Protein AF-A0A4Y8ZMU9-F1 (afdb_monomer_lite)

Structure (mmCIF, N/CA/C/O backbone):
data_AF-A0A4Y8ZMU9-F1
#
_entry.id   AF-A0A4Y8ZMU9-F1
#
loop_
_atom_site.group_PDB
_atom_site.id
_atom_site.type_symbol
_atom_site.label_atom_id
_atom_site.label_alt_id
_atom_site.label_comp_id
_atom_site.label_asym_id
_atom_site.label_entity_id
_atom_site.label_seq_id
_atom_site.pdbx_PDB_ins_code
_atom_site.Cartn_x
_atom_site.Cartn_y
_atom_site.Cartn_z
_atom_site.occupancy
_atom_site.B_iso_or_equiv
_atom_site.auth_seq_id
_atom_site.auth_comp_id
_atom_site.auth_asym_id
_atom_site.auth_atom_id
_atom_site.pdbx_PDB_model_num
ATOM 1 N N . MET A 1 1 ? -2.006 6.358 13.082 1.00 71.56 1 MET A N 1
ATOM 2 C CA . MET A 1 1 ? -2.658 7.520 12.440 1.00 71.56 1 MET A CA 1
ATOM 3 C C . MET A 1 1 ? -4.134 7.244 12.515 1.00 71.56 1 MET A C 1
ATOM 5 O O . MET A 1 1 ? -4.512 6.147 12.134 1.00 71.56 1 MET A O 1
ATOM 9 N N . ASP A 1 2 ? -4.913 8.177 13.036 1.00 79.88 2 ASP A N 1
ATOM 10 C CA . ASP A 1 2 ? -6.347 7.968 13.187 1.00 79.88 2 ASP A CA 1
ATOM 11 C C . ASP A 1 2 ? -7.083 8.444 11.928 1.00 79.88 2 ASP A C 1
ATOM 13 O O . ASP A 1 2 ? -6.727 9.485 11.361 1.00 79.88 2 ASP A O 1
ATOM 17 N N . LEU A 1 3 ? -8.022 7.644 11.425 1.00 89.69 3 LEU A N 1
ATOM 18 C CA . LEU A 1 3 ? -8.687 7.859 10.138 1.00 89.69 3 LEU A CA 1
ATOM 19 C C . LEU A 1 3 ? -10.191 7.607 10.279 1.00 89.69 3 LEU A C 1
ATOM 21 O O . LEU A 1 3 ? -10.591 6.692 10.990 1.00 89.69 3 LEU A O 1
ATOM 25 N N . PRO A 1 4 ? -11.032 8.397 9.590 1.00 89.44 4 PRO A N 1
ATOM 26 C CA . PRO A 1 4 ? -12.466 8.462 9.873 1.00 89.44 4 PRO A CA 1
ATOM 27 C C . PRO A 1 4 ? -13.219 7.160 9.580 1.00 89.44 4 PRO A C 1
ATOM 29 O O . PRO A 1 4 ? -14.270 6.918 10.164 1.00 89.44 4 PRO A O 1
ATOM 32 N N . ASP A 1 5 ? -12.705 6.341 8.662 1.00 92.75 5 ASP A N 1
ATOM 33 C CA . ASP A 1 5 ? -13.281 5.053 8.302 1.00 92.75 5 ASP A CA 1
ATOM 34 C C . ASP A 1 5 ? -12.234 4.133 7.645 1.00 92.75 5 ASP A C 1
ATOM 36 O O . ASP A 1 5 ? -11.119 4.539 7.289 1.00 92.75 5 ASP A O 1
ATOM 40 N N . LEU A 1 6 ? -12.618 2.869 7.453 1.00 92.94 6 LEU A N 1
ATOM 41 C CA . LEU A 1 6 ? -11.771 1.853 6.831 1.00 92.94 6 LEU A CA 1
ATOM 42 C C . LEU A 1 6 ? -11.424 2.180 5.367 1.00 92.94 6 LEU A C 1
ATOM 44 O O . LEU A 1 6 ? -10.360 1.790 4.888 1.00 92.94 6 LEU A O 1
ATOM 48 N N . ALA A 1 7 ? -12.276 2.906 4.639 1.00 95.75 7 ALA A N 1
ATOM 49 C CA . ALA A 1 7 ? -12.000 3.278 3.254 1.00 95.75 7 ALA A CA 1
ATOM 50 C C . ALA A 1 7 ? -10.906 4.358 3.171 1.00 95.75 7 ALA A C 1
ATOM 52 O O . ALA A 1 7 ? -10.002 4.262 2.334 1.00 95.75 7 ALA A O 1
ATOM 53 N N . ALA A 1 8 ? -10.934 5.342 4.070 1.00 95.88 8 ALA A N 1
ATOM 54 C CA . ALA A 1 8 ? -9.884 6.334 4.254 1.00 95.88 8 ALA A CA 1
ATOM 55 C C . ALA A 1 8 ? -8.578 5.670 4.710 1.00 95.88 8 ALA A C 1
ATOM 57 O O . ALA A 1 8 ? -7.518 5.971 4.152 1.00 95.88 8 ALA A O 1
ATOM 58 N N . ALA A 1 9 ? -8.657 4.709 5.640 1.00 96.19 9 ALA A N 1
ATOM 59 C CA . ALA A 1 9 ? -7.525 3.878 6.051 1.00 96.19 9 ALA A CA 1
ATOM 60 C C . ALA A 1 9 ? -6.909 3.114 4.880 1.00 96.19 9 ALA A C 1
ATOM 62 O O . ALA A 1 9 ? -5.703 3.210 4.644 1.00 96.19 9 ALA A O 1
ATOM 63 N N . ARG A 1 10 ? -7.736 2.454 4.068 1.00 96.38 10 ARG A N 1
ATOM 64 C CA . ARG A 1 10 ? -7.286 1.746 2.869 1.00 96.38 10 ARG A CA 1
ATOM 65 C C . ARG A 1 10 ? -6.626 2.684 1.865 1.00 96.38 10 ARG A C 1
ATOM 67 O O . ARG A 1 10 ? -5.553 2.371 1.356 1.00 96.38 10 ARG A O 1
ATOM 74 N N . LYS A 1 11 ? -7.221 3.848 1.584 1.00 96.75 11 LYS A N 1
ATOM 75 C CA . LYS A 1 11 ? -6.626 4.840 0.674 1.00 96.75 11 LYS A CA 1
ATOM 76 C C . LYS A 1 11 ? -5.254 5.290 1.176 1.00 96.75 11 LYS A C 1
ATOM 78 O O . LYS A 1 11 ? -4.303 5.318 0.396 1.00 96.75 11 LYS A O 1
ATOM 83 N N . LYS A 1 12 ? -5.139 5.587 2.473 1.00 96.69 12 LYS A N 1
ATOM 84 C CA . LYS A 1 12 ? -3.876 6.016 3.075 1.00 96.69 12 LYS A CA 1
ATOM 85 C C . LYS A 1 12 ? -2.819 4.913 3.058 1.00 96.69 12 LYS A C 1
ATOM 87 O O . LYS A 1 12 ? -1.661 5.202 2.766 1.00 96.69 12 LYS A O 1
ATOM 92 N N . ALA A 1 13 ? -3.211 3.665 3.309 1.00 96.38 13 ALA A N 1
ATOM 93 C CA . ALA A 1 13 ? -2.329 2.508 3.196 1.00 96.38 13 ALA A CA 1
ATOM 94 C C . ALA A 1 13 ? -1.789 2.362 1.765 1.00 96.38 13 ALA A C 1
ATOM 96 O O . ALA A 1 13 ? -0.581 2.275 1.579 1.00 96.38 13 ALA A O 1
ATOM 97 N N . ILE A 1 14 ? -2.651 2.447 0.745 1.00 97.50 14 ILE A N 1
ATOM 98 C CA . ILE A 1 14 ? -2.234 2.385 -0.667 1.00 97.50 14 ILE A CA 1
ATOM 99 C C . ILE A 1 14 ? -1.255 3.516 -1.021 1.00 97.50 14 ILE A C 1
ATOM 101 O O . ILE A 1 14 ? -0.266 3.279 -1.715 1.00 97.50 14 ILE A O 1
ATOM 105 N N . GLU A 1 15 ? -1.498 4.742 -0.548 1.00 97.00 15 GLU A N 1
ATOM 106 C CA . GLU A 1 15 ? -0.556 5.860 -0.711 1.00 97.00 15 GLU A CA 1
ATOM 107 C C . GLU A 1 15 ? 0.796 5.571 -0.038 1.00 97.00 15 GLU A C 1
ATOM 109 O O . GLU A 1 15 ? 1.844 5.805 -0.641 1.00 97.00 15 GLU A O 1
ATOM 114 N N . GLY A 1 16 ? 0.774 5.021 1.179 1.00 95.38 16 GLY A N 1
ATOM 115 C CA . GLY A 1 16 ? 1.969 4.624 1.922 1.00 95.38 16 GLY A CA 1
ATOM 116 C C . GLY A 1 16 ? 2.784 3.554 1.198 1.00 95.38 16 GLY A C 1
ATOM 117 O O . GLY A 1 16 ? 3.978 3.753 0.977 1.00 95.38 16 GLY A O 1
ATOM 118 N N . VAL A 1 17 ? 2.134 2.476 0.743 1.00 96.44 17 VAL A N 1
ATOM 119 C CA . VAL A 1 17 ? 2.781 1.421 -0.053 1.00 96.44 17 VAL A CA 1
ATOM 120 C C . VAL A 1 17 ? 3.448 2.025 -1.283 1.00 96.44 17 VAL A C 1
ATOM 122 O O . VAL A 1 17 ? 4.622 1.778 -1.527 1.00 96.44 17 VAL A O 1
ATOM 125 N N . ARG A 1 18 ? 2.743 2.868 -2.047 1.00 96.19 18 ARG A N 1
ATOM 126 C CA . ARG A 1 18 ? 3.317 3.497 -3.249 1.00 96.19 18 ARG A CA 1
ATOM 127 C C . ARG A 1 18 ? 4.541 4.348 -2.936 1.00 96.19 18 ARG A C 1
ATOM 129 O O . ARG A 1 18 ? 5.493 4.326 -3.712 1.00 96.19 18 ARG A O 1
ATOM 136 N N . SER A 1 19 ? 4.531 5.064 -1.812 1.00 95.56 19 SER A N 1
ATOM 137 C CA . SER A 1 19 ? 5.699 5.815 -1.350 1.00 95.56 19 SER A CA 1
ATOM 138 C C . SER A 1 19 ? 6.876 4.880 -1.068 1.00 95.56 19 SER A C 1
ATOM 140 O O . SER A 1 19 ? 7.963 5.116 -1.588 1.00 95.56 19 SER A O 1
ATOM 142 N N . MET A 1 20 ? 6.653 3.793 -0.323 1.00 93.81 20 MET A N 1
ATOM 143 C CA . MET A 1 20 ? 7.692 2.802 -0.011 1.00 93.81 20 MET A CA 1
ATOM 144 C C . MET A 1 20 ? 8.261 2.153 -1.278 1.00 93.81 20 MET A C 1
ATOM 146 O O . MET A 1 20 ? 9.471 2.163 -1.492 1.00 93.81 20 MET A O 1
ATOM 150 N N . LEU A 1 21 ? 7.389 1.668 -2.167 1.00 94.62 21 LEU A N 1
ATOM 151 C CA . LEU A 1 21 ? 7.792 1.060 -3.435 1.00 94.62 21 LEU A CA 1
ATOM 152 C C . LEU A 1 21 ? 8.577 2.040 -4.320 1.00 94.62 21 LEU A C 1
ATOM 154 O O . LEU A 1 21 ? 9.489 1.630 -5.032 1.00 94.62 21 LEU A O 1
ATOM 158 N N . SER A 1 22 ? 8.255 3.339 -4.281 1.00 94.56 22 SER A N 1
ATOM 159 C CA . SER A 1 22 ? 8.992 4.349 -5.050 1.00 94.56 22 SER A CA 1
ATOM 160 C C . SER A 1 22 ? 10.449 4.497 -4.610 1.00 94.56 22 SER A C 1
ATOM 162 O O . SER A 1 22 ? 11.311 4.785 -5.441 1.00 94.56 22 SER A O 1
ATOM 164 N N . ASP A 1 23 ? 10.736 4.271 -3.329 1.00 93.25 23 ASP A N 1
ATOM 165 C CA . ASP A 1 23 ? 12.098 4.285 -2.805 1.00 93.25 23 ASP A CA 1
ATOM 166 C C . ASP A 1 23 ? 12.828 2.982 -3.133 1.00 93.25 23 ASP A C 1
ATOM 168 O O . ASP A 1 23 ? 13.977 3.020 -3.571 1.00 93.25 23 ASP A O 1
ATOM 172 N N . GLU A 1 24 ? 12.143 1.842 -3.044 1.00 92.62 24 GLU A N 1
ATOM 173 C CA . GLU A 1 24 ? 12.682 0.545 -3.463 1.00 92.62 24 GLU A CA 1
ATOM 174 C C . GLU A 1 24 ? 13.068 0.520 -4.947 1.00 92.62 24 GLU A C 1
ATOM 176 O O . GLU A 1 24 ? 14.161 0.069 -5.299 1.00 92.62 24 GLU A O 1
ATOM 181 N N . ILE A 1 25 ? 12.238 1.103 -5.820 1.00 93.81 25 ILE A N 1
ATOM 182 C CA . ILE A 1 25 ? 12.532 1.239 -7.255 1.00 93.81 25 ILE A CA 1
ATOM 183 C C . ILE A 1 25 ? 13.893 1.901 -7.487 1.00 93.81 25 ILE A C 1
ATOM 185 O O . ILE A 1 25 ? 14.643 1.460 -8.359 1.00 93.81 25 ILE A O 1
ATOM 189 N N . LYS A 1 26 ? 14.252 2.920 -6.695 1.00 95.12 26 LYS A N 1
ATOM 190 C CA . LYS A 1 26 ? 15.544 3.620 -6.825 1.00 95.12 26 LYS A CA 1
ATOM 191 C C . LYS A 1 26 ? 16.733 2.708 -6.515 1.00 95.12 26 LYS A C 1
ATOM 193 O O . LYS A 1 26 ? 17.832 2.965 -6.992 1.00 95.12 26 LYS A O 1
ATOM 198 N N . THR A 1 27 ? 16.516 1.643 -5.745 1.00 94.25 27 THR A N 1
ATOM 199 C CA . THR A 1 27 ? 17.536 0.637 -5.412 1.00 94.25 27 THR A CA 1
ATOM 200 C C . THR A 1 27 ? 17.625 -0.499 -6.437 1.00 94.25 27 THR A C 1
ATOM 202 O O . THR A 1 27 ? 18.539 -1.317 -6.367 1.00 94.25 27 THR A O 1
ATOM 205 N N . GLY A 1 28 ? 16.703 -0.555 -7.407 1.00 93.81 28 GLY A N 1
ATOM 206 C CA . GLY A 1 28 ? 16.678 -1.572 -8.461 1.00 93.81 28 GLY A CA 1
ATOM 207 C C . GLY A 1 28 ? 16.037 -2.905 -8.062 1.00 93.81 28 GLY A C 1
ATOM 208 O O . GLY A 1 28 ? 16.016 -3.827 -8.877 1.00 93.81 28 GLY A O 1
ATOM 209 N N . ARG A 1 29 ? 15.485 -3.024 -6.847 1.00 92.06 29 ARG A N 1
ATOM 210 C CA . ARG A 1 29 ? 14.736 -4.201 -6.385 1.00 92.06 29 ARG A CA 1
ATOM 211 C C . ARG A 1 29 ? 13.420 -3.758 -5.763 1.00 92.06 29 ARG A C 1
ATOM 213 O O . ARG A 1 29 ? 13.436 -2.909 -4.887 1.00 92.06 29 ARG A O 1
ATOM 220 N N . ILE A 1 30 ? 12.320 -4.370 -6.192 1.00 91.94 30 ILE A N 1
ATOM 221 C CA . ILE A 1 30 ? 10.987 -4.192 -5.608 1.00 91.94 30 ILE A CA 1
ATOM 222 C C . ILE A 1 30 ? 10.599 -5.492 -4.914 1.00 91.94 30 ILE A C 1
ATOM 224 O O . ILE A 1 30 ? 10.710 -6.559 -5.526 1.00 91.94 30 ILE A O 1
ATOM 228 N N . ASP A 1 31 ? 10.124 -5.404 -3.677 1.00 90.25 31 ASP A N 1
ATOM 229 C CA . ASP A 1 31 ? 9.571 -6.535 -2.940 1.00 90.25 31 ASP A CA 1
ATOM 230 C C . ASP A 1 31 ? 8.055 -6.392 -2.763 1.00 90.25 31 ASP A C 1
ATOM 232 O O . ASP A 1 31 ? 7.571 -5.583 -1.975 1.00 90.25 31 ASP A O 1
ATOM 236 N N . LEU A 1 32 ? 7.277 -7.178 -3.510 1.00 93.69 32 LEU A N 1
ATOM 237 C CA . LEU A 1 32 ? 5.811 -7.138 -3.434 1.00 93.69 32 LEU A CA 1
ATOM 238 C C . LEU A 1 32 ? 5.226 -8.097 -2.387 1.00 93.69 32 LEU A C 1
ATOM 240 O O . LEU A 1 32 ? 4.009 -8.129 -2.230 1.00 93.69 32 LEU A O 1
ATOM 244 N N . ALA A 1 33 ? 6.054 -8.855 -1.657 1.00 93.06 33 ALA A N 1
ATOM 245 C CA . ALA A 1 33 ? 5.577 -9.778 -0.622 1.00 93.06 33 ALA A CA 1
ATOM 246 C C . ALA A 1 33 ? 5.152 -9.069 0.684 1.00 93.06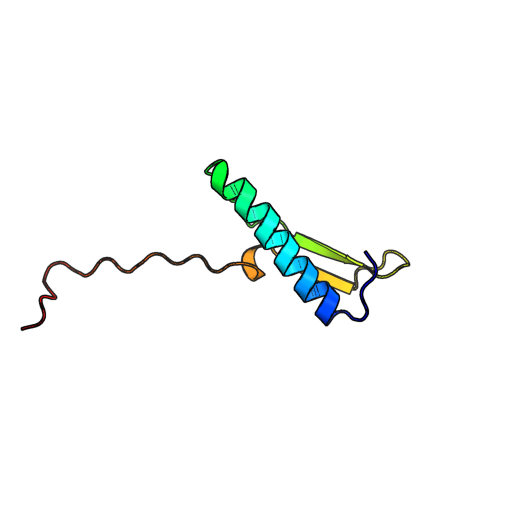 33 ALA A C 1
ATOM 248 O O . ALA A 1 33 ? 4.663 -9.712 1.614 1.00 93.06 33 ALA A O 1
ATOM 249 N N . GLY A 1 34 ? 5.351 -7.749 0.770 1.00 92.88 34 GLY A N 1
ATOM 250 C CA . GLY A 1 34 ? 4.947 -6.927 1.906 1.00 92.88 34 GLY A CA 1
ATOM 251 C C . GLY A 1 34 ? 3.438 -6.682 1.989 1.00 92.88 34 GLY A C 1
ATOM 252 O O . GLY A 1 34 ? 2.694 -6.816 1.014 1.00 92.88 34 GLY A O 1
ATOM 253 N N . ARG A 1 35 ? 2.986 -6.267 3.176 1.00 96.00 35 ARG A N 1
ATOM 254 C CA . ARG A 1 35 ? 1.610 -5.826 3.438 1.00 96.00 35 ARG A CA 1
ATOM 255 C C . ARG A 1 35 ? 1.579 -4.719 4.487 1.00 96.00 35 ARG A C 1
ATOM 257 O O . ARG A 1 35 ? 2.490 -4.617 5.305 1.00 96.00 35 ARG A O 1
ATOM 264 N N . ILE A 1 36 ? 0.530 -3.901 4.459 1.00 95.62 36 ILE A N 1
ATOM 265 C CA . ILE A 1 36 ? 0.187 -2.976 5.545 1.00 95.62 36 ILE A CA 1
ATOM 266 C C . ILE A 1 36 ? -0.995 -3.553 6.317 1.00 95.62 36 ILE A C 1
ATOM 268 O O . ILE A 1 36 ? -2.016 -3.891 5.721 1.00 95.62 36 ILE A O 1
ATOM 272 N N . GLU A 1 37 ? -0.863 -3.617 7.636 1.00 96.62 37 GLU A N 1
ATOM 273 C CA . GLU A 1 37 ? -1.939 -3.989 8.551 1.00 96.62 37 GLU A CA 1
ATOM 274 C C . GLU A 1 37 ? -2.693 -2.723 8.987 1.00 96.62 37 GLU A C 1
ATOM 276 O O . GLU A 1 37 ? -2.090 -1.720 9.377 1.00 96.62 37 GLU A O 1
ATOM 281 N N . ILE A 1 38 ? -4.021 -2.752 8.883 1.00 95.69 38 ILE A N 1
ATOM 282 C CA . ILE A 1 38 ? -4.916 -1.717 9.401 1.00 95.69 38 ILE A CA 1
ATOM 283 C C . ILE A 1 38 ? -5.549 -2.277 10.666 1.00 95.69 38 ILE A C 1
ATOM 285 O O . ILE A 1 38 ? -6.263 -3.278 10.604 1.00 95.69 38 ILE A O 1
ATOM 289 N N . THR A 1 39 ? -5.310 -1.620 11.796 1.00 95.94 39 THR A N 1
ATOM 290 C CA . THR A 1 39 ? -5.854 -2.016 13.097 1.00 95.94 39 THR A CA 1
ATOM 291 C C . THR A 1 39 ? -6.806 -0.961 13.648 1.00 95.94 39 THR A C 1
ATOM 293 O O . THR A 1 39 ? -6.706 0.213 13.287 1.00 95.94 39 THR A O 1
ATOM 296 N N . ASP A 1 40 ? -7.708 -1.365 14.539 1.00 93.81 40 ASP A N 1
ATOM 297 C CA . ASP A 1 40 ? -8.438 -0.426 15.393 1.00 93.81 40 ASP A CA 1
ATOM 298 C C . ASP A 1 40 ? -7.553 0.107 16.540 1.00 93.81 40 ASP A C 1
ATOM 300 O O . ASP A 1 40 ? -6.375 -0.247 16.669 1.00 93.81 40 ASP A O 1
ATOM 304 N N . GLU A 1 41 ? -8.124 0.963 17.391 1.00 91.25 41 GLU A N 1
ATOM 305 C CA . GLU A 1 41 ? -7.440 1.540 18.560 1.00 91.25 41 GLU A CA 1
ATOM 306 C C . GLU A 1 41 ? -7.021 0.496 19.608 1.00 91.25 41 GLU A C 1
ATOM 308 O O . GLU A 1 41 ? -6.089 0.725 20.376 1.00 91.25 41 GLU A O 1
ATOM 313 N N . SER A 1 42 ? -7.697 -0.654 19.643 1.00 94.38 42 SER A N 1
ATOM 314 C CA . SER A 1 42 ? -7.385 -1.769 20.542 1.00 94.38 42 SER A CA 1
ATOM 315 C C . SER A 1 42 ? -6.319 -2.706 19.960 1.00 94.38 42 SER A C 1
ATOM 317 O O . SER A 1 42 ? -5.924 -3.666 20.621 1.00 94.38 42 SER A O 1
ATOM 319 N N . GLY A 1 43 ? -5.838 -2.434 18.741 1.00 93.3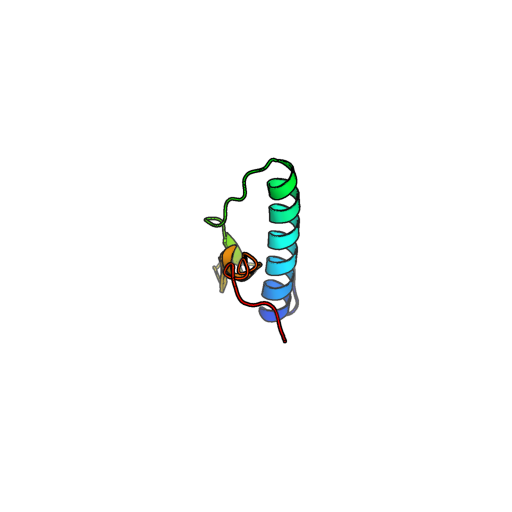8 43 GLY A N 1
ATOM 320 C CA . GLY A 1 43 ? -4.872 -3.264 18.028 1.00 93.38 43 GLY A CA 1
ATOM 321 C C . GLY A 1 43 ? -5.498 -4.454 17.300 1.00 93.38 43 GLY A C 1
ATOM 322 O O . GLY A 1 43 ? -4.764 -5.311 16.809 1.00 93.38 43 GLY A O 1
ATOM 323 N N . ASN A 1 44 ? -6.829 -4.531 17.198 1.00 96.31 44 ASN A N 1
ATOM 324 C CA . ASN A 1 44 ? -7.474 -5.595 16.438 1.00 96.31 44 ASN A CA 1
ATOM 325 C C . ASN A 1 44 ? -7.288 -5.345 14.945 1.00 96.31 44 ASN A C 1
ATOM 327 O O . ASN A 1 44 ? -7.555 -4.250 14.452 1.00 96.31 44 ASN A O 1
ATOM 331 N N . LEU A 1 45 ? -6.873 -6.378 14.218 1.00 96.75 45 LEU A N 1
ATOM 332 C CA . LEU A 1 45 ? -6.723 -6.325 12.770 1.00 96.75 45 LEU A CA 1
ATOM 333 C C . LEU A 1 45 ? -8.092 -6.161 12.094 1.00 96.75 45 LEU A C 1
ATOM 335 O O . LEU A 1 45 ? -8.955 -7.031 12.197 1.00 96.75 45 LEU A O 1
ATOM 339 N N . LEU A 1 46 ? -8.273 -5.053 11.378 1.00 96.38 46 LEU A N 1
ATOM 340 C CA . LEU A 1 46 ? -9.466 -4.762 10.583 1.00 96.38 46 LEU A CA 1
ATOM 341 C C . LEU A 1 46 ? -9.290 -5.188 9.123 1.00 96.38 46 LEU A C 1
ATOM 343 O O . LEU A 1 46 ? -10.244 -5.649 8.497 1.00 96.38 46 LEU A O 1
ATOM 347 N N . ALA A 1 47 ? -8.089 -5.002 8.567 1.00 96.00 47 ALA A N 1
ATOM 348 C CA . ALA A 1 47 ? -7.769 -5.370 7.191 1.00 96.00 47 ALA A CA 1
ATOM 349 C C . ALA A 1 47 ? -6.256 -5.481 6.958 1.00 96.00 47 ALA A C 1
ATOM 351 O O . ALA A 1 47 ? -5.462 -4.834 7.638 1.00 96.00 47 ALA A O 1
ATOM 352 N N . GLU A 1 48 ? -5.875 -6.226 5.923 1.00 97.06 48 GLU A N 1
ATOM 353 C CA . GLU A 1 48 ? -4.517 -6.245 5.378 1.00 97.06 48 GLU A CA 1
ATOM 354 C C . GLU A 1 48 ? -4.534 -5.761 3.931 1.00 97.06 48 GLU A C 1
ATOM 356 O O . GLU A 1 48 ? -5.401 -6.151 3.151 1.00 97.06 48 GLU A O 1
ATOM 361 N N . ILE A 1 49 ? -3.568 -4.916 3.575 1.00 96.19 49 ILE A N 1
ATOM 362 C CA . ILE A 1 49 ? -3.382 -4.414 2.214 1.00 96.19 49 ILE A CA 1
ATOM 363 C C . ILE A 1 49 ? -2.050 -4.952 1.682 1.00 96.19 49 ILE A C 1
ATOM 365 O O . ILE A 1 49 ? -0.997 -4.419 2.055 1.00 96.19 49 ILE A O 1
ATOM 369 N N . PRO A 1 50 ? -2.056 -5.997 0.835 1.00 96.38 50 PRO A N 1
ATOM 370 C CA . PRO A 1 50 ? -0.837 -6.509 0.223 1.00 96.38 50 PRO A CA 1
ATOM 371 C C . PRO A 1 50 ? -0.277 -5.501 -0.789 1.00 96.38 50 PRO A C 1
ATOM 373 O O . PRO A 1 50 ? -1.018 -4.741 -1.420 1.00 96.38 50 PRO A O 1
ATOM 376 N N . PHE A 1 51 ? 1.045 -5.471 -0.964 1.00 95.56 51 PHE A N 1
ATOM 377 C CA . PHE A 1 51 ? 1.693 -4.454 -1.801 1.00 95.56 51 PHE A CA 1
ATOM 378 C C . PHE A 1 51 ? 1.290 -4.544 -3.279 1.00 95.56 51 PHE A C 1
ATOM 380 O O . PHE A 1 51 ? 1.196 -3.520 -3.960 1.00 95.56 51 PHE A O 1
ATOM 387 N N . GLU A 1 52 ? 0.981 -5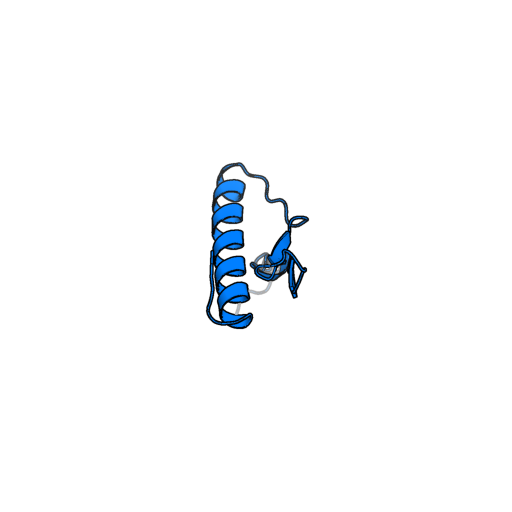.746 -3.767 1.00 94.44 52 GLU A N 1
ATOM 388 C CA . GLU A 1 52 ? 0.494 -5.979 -5.131 1.00 94.44 52 GLU A CA 1
ATOM 389 C C . GLU A 1 52 ? -0.850 -5.298 -5.440 1.00 94.44 52 GLU A C 1
ATOM 391 O O . GLU A 1 52 ? -1.126 -4.978 -6.594 1.00 94.44 52 GLU A O 1
ATOM 396 N N . GLU A 1 53 ? -1.672 -4.988 -4.432 1.00 94.75 53 GLU A N 1
ATOM 397 C CA . GLU A 1 53 ? -2.902 -4.217 -4.649 1.00 94.75 53 GLU A CA 1
ATOM 398 C C . GLU A 1 53 ? -2.621 -2.740 -4.953 1.00 94.75 53 GLU A C 1
ATOM 400 O O . GLU A 1 53 ? -3.451 -2.047 -5.553 1.00 94.75 53 GLU A O 1
ATOM 405 N N . ALA A 1 54 ? -1.457 -2.229 -4.546 1.00 94.88 54 ALA A N 1
ATOM 406 C CA . ALA A 1 54 ? -1.129 -0.817 -4.675 1.00 94.88 54 ALA A CA 1
ATOM 407 C C . ALA A 1 54 ? -0.643 -0.435 -6.079 1.00 94.88 54 ALA A C 1
ATOM 409 O O . ALA A 1 54 ? -0.768 0.737 -6.466 1.00 94.88 54 ALA A O 1
ATOM 410 N N . VAL A 1 55 ? -0.115 -1.390 -6.850 1.00 93.06 55 VAL A N 1
ATOM 411 C CA . VAL A 1 55 ? 0.530 -1.146 -8.146 1.00 93.06 55 VAL A CA 1
ATOM 412 C C . VAL A 1 55 ? 0.223 -2.256 -9.150 1.00 93.06 55 VAL A C 1
ATOM 414 O O . VAL A 1 55 ? 0.152 -3.427 -8.806 1.00 93.06 55 VAL A O 1
ATOM 417 N N . ARG A 1 56 ? 0.087 -1.898 -10.431 1.00 91.56 56 ARG A N 1
ATOM 418 C CA . ARG A 1 56 ? 0.071 -2.868 -11.534 1.00 91.56 56 ARG A CA 1
ATOM 419 C C . ARG A 1 56 ? 1.350 -2.742 -12.343 1.00 91.56 56 ARG A C 1
ATOM 421 O O . ARG A 1 56 ? 1.633 -1.673 -12.878 1.00 91.56 56 ARG A O 1
ATOM 428 N N . ILE A 1 57 ? 2.090 -3.838 -12.460 1.00 89.69 57 ILE A N 1
ATOM 429 C CA . ILE A 1 57 ?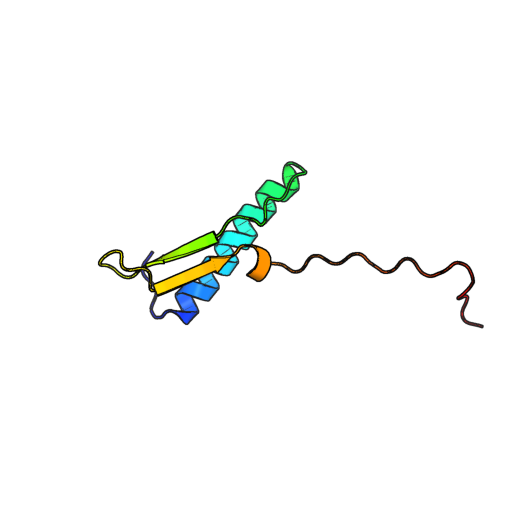 3.269 -3.928 -13.323 1.00 89.69 57 ILE A CA 1
ATOM 430 C C . ILE A 1 57 ? 2.815 -4.467 -14.678 1.00 89.69 57 ILE A C 1
ATOM 432 O O . ILE A 1 57 ? 2.149 -5.497 -14.758 1.00 89.69 57 ILE A O 1
ATOM 436 N N . SER A 1 58 ? 3.163 -3.765 -15.753 1.00 90.00 58 SER A N 1
ATOM 437 C CA . SER A 1 58 ? 2.895 -4.215 -17.118 1.00 90.00 58 SER A CA 1
ATOM 438 C C . SER A 1 58 ? 4.126 -3.995 -17.981 1.00 90.00 58 SER A C 1
ATOM 440 O O . SER A 1 58 ? 4.808 -2.980 -17.855 1.00 90.00 58 SER A O 1
ATOM 442 N N . MET A 1 59 ? 4.411 -4.961 -18.848 1.00 86.56 59 MET A N 1
ATOM 443 C CA . MET A 1 59 ? 5.397 -4.800 -19.907 1.00 86.56 59 MET A CA 1
ATOM 444 C C . MET A 1 59 ? 4.661 -4.378 -21.179 1.00 86.56 59 MET A C 1
ATOM 446 O O . MET A 1 59 ? 3.633 -4.987 -21.500 1.00 86.56 59 MET A O 1
ATOM 450 N N . PRO A 1 60 ? 5.154 -3.379 -21.932 1.00 83.50 60 PRO A N 1
ATOM 451 C CA . PRO A 1 60 ? 4.618 -3.128 -23.259 1.00 83.50 60 PRO A CA 1
ATOM 452 C C . PRO A 1 60 ? 4.797 -4.396 -24.103 1.00 83.50 60 PRO A C 1
ATOM 454 O O . PRO A 1 60 ? 5.870 -5.009 -24.098 1.00 83.50 60 PRO A O 1
ATOM 457 N N . ARG A 1 61 ? 3.754 -4.804 -24.839 1.00 80.75 61 ARG A N 1
ATOM 458 C CA . ARG A 1 61 ? 3.930 -5.830 -25.874 1.00 80.75 61 ARG A CA 1
ATOM 459 C C . ARG A 1 61 ? 4.941 -5.292 -26.876 1.00 80.75 61 ARG A C 1
ATOM 461 O O . ARG A 1 61 ? 4.730 -4.228 -27.453 1.00 80.75 61 ARG A O 1
ATOM 468 N N . ARG A 1 62 ? 6.027 -6.032 -27.098 1.00 78.62 62 ARG A N 1
ATOM 469 C CA . ARG A 1 62 ? 6.878 -5.786 -28.259 1.00 78.62 62 ARG A CA 1
ATOM 470 C C . ARG A 1 62 ? 6.025 -6.096 -29.497 1.00 78.62 62 ARG A C 1
ATOM 472 O O . ARG A 1 62 ? 5.481 -7.201 -29.541 1.00 78.62 62 ARG A O 1
ATOM 479 N N . PRO A 1 63 ? 5.853 -5.163 -30.449 1.00 72.75 63 PRO A N 1
ATOM 480 C CA . PRO A 1 63 ? 5.183 -5.493 -31.698 1.00 72.75 63 PRO A CA 1
ATOM 481 C C . PRO A 1 63 ? 5.942 -6.643 -32.364 1.00 72.75 63 PRO A C 1
ATOM 483 O O . PRO A 1 63 ? 7.177 -6.672 -32.357 1.00 72.75 63 PRO A O 1
ATOM 486 N N . GLU A 1 64 ? 5.204 -7.622 -32.880 1.00 74.50 64 GLU A N 1
ATOM 487 C CA . GLU A 1 64 ? 5.799 -8.728 -33.623 1.00 74.50 64 GLU A CA 1
ATOM 488 C C . GLU A 1 64 ? 6.464 -8.165 -34.891 1.00 74.50 64 GLU A C 1
ATOM 490 O O . GLU A 1 64 ? 5.861 -7.317 -35.563 1.00 74.50 64 GLU A O 1
ATOM 495 N N . PRO A 1 65 ? 7.696 -8.586 -35.241 1.00 70.88 65 PRO A N 1
ATOM 496 C CA . PRO A 1 65 ? 8.313 -8.176 -36.496 1.00 70.88 65 PRO A CA 1
ATOM 497 C C . PRO A 1 65 ? 7.400 -8.573 -37.667 1.00 70.88 65 PRO A C 1
ATOM 499 O O . PRO A 1 65 ? 7.205 -9.760 -37.914 1.00 70.88 65 PRO A O 1
ATOM 502 N N . GLY A 1 66 ? 6.818 -7.589 -38.363 1.00 69.19 66 GLY A N 1
ATOM 503 C CA . GLY A 1 66 ? 5.945 -7.810 -39.527 1.00 69.19 66 GLY A CA 1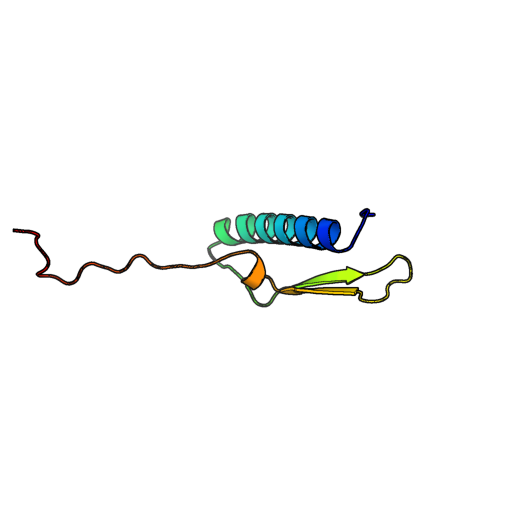
ATOM 504 C C . GLY A 1 66 ? 4.574 -7.125 -39.481 1.00 69.19 66 GLY A C 1
ATOM 505 O O . GLY A 1 66 ? 3.924 -7.034 -40.517 1.00 69.19 66 GLY A O 1
ATOM 506 N N . GLN A 1 67 ? 4.139 -6.579 -38.341 1.00 64.94 67 GLN A N 1
ATOM 507 C CA . GLN A 1 67 ? 2.966 -5.691 -38.291 1.00 64.94 67 GLN A CA 1
ATOM 508 C C . GLN A 1 67 ? 3.370 -4.257 -38.648 1.00 64.94 67 GLN A C 1
ATOM 510 O O . GLN A 1 67 ? 3.472 -3.380 -37.793 1.00 64.94 67 GLN A O 1
ATOM 515 N N . GLN A 1 68 ? 3.643 -4.023 -39.929 1.00 60.88 68 GLN A N 1
ATOM 516 C CA . GLN A 1 68 ? 3.707 -2.674 -40.480 1.00 60.88 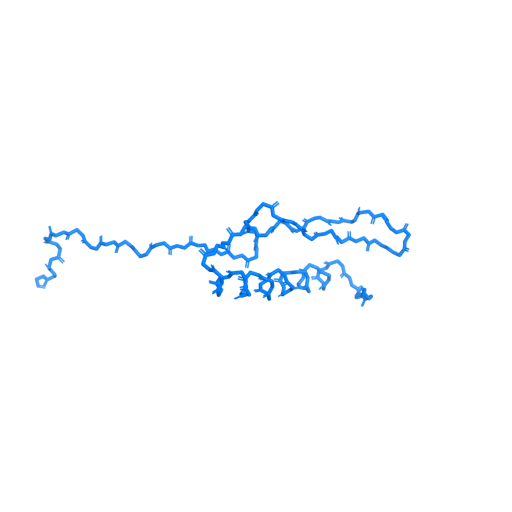68 GLN A CA 1
ATOM 517 C C . GLN A 1 68 ? 2.298 -2.346 -41.000 1.00 60.88 68 GLN A C 1
ATOM 519 O O . GLN A 1 68 ? 1.797 -3.100 -41.836 1.00 60.88 68 GLN A O 1
ATOM 524 N N . PRO A 1 69 ? 1.606 -1.310 -40.487 1.00 65.38 69 PRO A N 1
ATOM 525 C CA . PRO A 1 69 ? 0.319 -0.925 -41.047 1.00 65.38 69 PRO A CA 1
ATOM 526 C C . PRO A 1 69 ? 0.557 -0.437 -42.480 1.00 65.38 69 PRO A C 1
ATOM 528 O O . PRO A 1 69 ? 1.427 0.409 -42.707 1.00 65.38 69 PRO A O 1
ATOM 531 N N . GLY A 1 70 ? -0.151 -1.061 -43.423 1.00 64.00 70 GLY A N 1
ATOM 532 C CA . GLY A 1 70 ? -0.203 -0.642 -44.824 1.00 64.00 70 GLY A CA 1
ATOM 533 C C . GLY A 1 70 ? -1.006 0.633 -45.023 1.00 64.00 70 GLY A C 1
ATOM 534 O O . GLY A 1 70 ? -1.775 1.002 -44.105 1.00 64.00 70 GLY A O 1
#

Secondary structure (DSSP, 8-state):
---SSHHHHHHHHHHHHHHHHHHHHHHT---TT-EEEEE-TT--EEEEEEGGGT----PPPPPPTT----

Sequence (70 aa):
MDLPDLAAARKKAIEGVRSMLSDEIKTGRIDLAGRIEITDESGNLLAEIPFEEAVRISMPRRPEPGQQPG

Foldseek 3Di:
DDDPDVVRVLVVQLVVLVVVQVVCVVVVDGDQQDWDFDADPVRHTPDIGGSCVSDDDDDPPDPDPPPDPD

pLDDT: mean 90.17, std 9.38, range [60.88, 97.5]

InterPro domains:
  IPR054189 Domain of unknown function DUF6894 [PF21834] (1-51)

Organism: NCBI:txid2555898

Radius of gyration: 18.04 Å; chains: 1; bounding box: 31×18×65 Å